Protein AF-A0A484N098-F1 (afdb_monomer_lite)

Organism: NCBI:txid132261

Foldseek 3Di:
DDDDDPDDDDDDPVPDDPVNVVVVVVQVVLVVVLVVVDDPVLCVVLVPPPGSVSSVVSVCCVPVNDPVVVVVVVCVVVVPPPD

Secondary structure (DSSP, 8-state):
-EEETTEEEPPPGGG--HHHHHHHHHHHHHHHHHHHHS-HHHHHHHTT-SSHHHHHHHHHHHHH--HHHHHHHHHHHHHS---

Sequence (83 aa):
MKKVGDKLIPKTEDEFDAEDIKKVENYAKAINMLYCAVNPDDYRKISCCSTAKEMWDKLEVTYEGTDQVREAKVDFLCNTPTA

Structure (mmCIF, N/CA/C/O backbone):
data_AF-A0A484N098-F1
#
_entry.id   AF-A0A484N098-F1
#
loop_
_atom_site.group_PDB
_atom_site.id
_atom_site.type_symbol
_atom_site.label_atom_id
_atom_site.label_alt_id
_atom_site.label_comp_id
_atom_site.label_asym_id
_atom_site.label_entity_id
_atom_site.label_seq_id
_atom_site.pdbx_PDB_ins_code
_atom_site.Cartn_x
_atom_site.Cartn_y
_atom_site.Cartn_z
_atom_site.occupancy
_atom_site.B_iso_or_equiv
_atom_site.auth_seq_id
_atom_site.auth_comp_id
_atom_site.auth_asym_id
_atom_site.auth_atom_id
_atom_site.pdbx_PDB_model_num
ATOM 1 N N . MET A 1 1 ? 7.766 7.312 -16.270 1.00 57.22 1 MET A N 1
ATOM 2 C CA . MET A 1 1 ? 6.493 7.833 -16.860 1.00 57.22 1 MET A CA 1
ATOM 3 C C . MET A 1 1 ? 6.804 9.019 -17.764 1.00 57.22 1 MET A C 1
ATOM 5 O O . MET A 1 1 ? 7.670 9.805 -17.397 1.00 57.22 1 MET A O 1
ATOM 9 N N . LYS A 1 2 ? 6.153 9.161 -18.925 1.00 46.16 2 LYS A N 1
ATOM 10 C CA . LYS A 1 2 ? 6.305 10.352 -19.781 1.00 46.16 2 LYS A CA 1
ATOM 11 C C . LYS A 1 2 ? 5.135 11.293 -19.526 1.00 46.16 2 LYS A C 1
ATOM 13 O O . LYS A 1 2 ? 3.988 10.854 -19.461 1.00 46.16 2 LYS A O 1
ATOM 18 N N . LYS A 1 3 ? 5.440 12.582 -19.374 1.00 41.69 3 LYS A N 1
ATOM 19 C CA . LYS A 1 3 ? 4.442 13.652 -19.357 1.00 41.69 3 LYS A CA 1
ATOM 20 C C . LYS A 1 3 ? 4.347 14.223 -20.768 1.00 41.69 3 LYS A C 1
ATOM 22 O O . LYS A 1 3 ? 5.306 14.821 -21.245 1.00 41.69 3 LYS A O 1
ATOM 27 N N . VAL A 1 4 ? 3.205 14.034 -21.421 1.00 40.81 4 VAL A N 1
ATOM 28 C CA . VAL A 1 4 ? 2.815 14.830 -22.590 1.00 40.81 4 VAL A CA 1
ATOM 29 C C . VAL A 1 4 ? 1.526 15.556 -22.194 1.00 40.81 4 VAL A C 1
ATOM 31 O O . VAL A 1 4 ? 0.474 14.947 -22.007 1.00 40.81 4 VAL A O 1
ATOM 34 N N . GLY A 1 5 ? 1.640 16.852 -21.897 1.00 63.53 5 GLY A N 1
ATOM 35 C CA . GLY A 1 5 ? 0.582 17.601 -21.200 1.00 63.53 5 GLY A CA 1
ATOM 36 C C . GLY A 1 5 ? 0.298 17.088 -19.774 1.00 63.53 5 GLY A C 1
ATOM 37 O O . GLY A 1 5 ? 1.199 16.597 -19.091 1.00 63.53 5 GLY A O 1
ATOM 38 N N . ASP A 1 6 ? -0.959 17.187 -19.323 1.00 50.66 6 ASP A N 1
ATOM 39 C CA . ASP A 1 6 ? -1.442 16.731 -18.000 1.00 50.66 6 ASP A CA 1
ATOM 40 C C . ASP A 1 6 ? -1.704 15.218 -17.898 1.00 50.66 6 ASP A C 1
ATOM 42 O O . ASP A 1 6 ? -2.110 14.713 -16.850 1.00 50.66 6 ASP A O 1
ATOM 46 N N . LYS A 1 7 ? -1.462 14.458 -18.970 1.00 36.50 7 LYS A N 1
ATOM 47 C CA . LYS A 1 7 ? -1.744 13.022 -19.002 1.00 36.50 7 LYS A CA 1
ATOM 48 C C . LYS A 1 7 ? -0.472 12.221 -18.718 1.00 36.50 7 LYS A C 1
ATOM 50 O O . LYS A 1 7 ? 0.505 12.300 -19.462 1.00 36.50 7 LYS A O 1
ATOM 55 N N . LEU A 1 8 ? -0.488 11.439 -17.636 1.00 48.28 8 LEU A N 1
ATOM 56 C CA . LEU A 1 8 ? 0.568 10.474 -17.322 1.00 48.28 8 LEU A CA 1
ATOM 57 C C . LEU A 1 8 ? 0.423 9.264 -18.245 1.00 48.28 8 LEU A C 1
ATOM 59 O O . LEU A 1 8 ? -0.530 8.496 -18.121 1.00 48.28 8 LEU A O 1
ATOM 63 N N . ILE A 1 9 ? 1.364 9.106 -19.174 1.00 55.81 9 ILE A N 1
ATOM 64 C CA . ILE A 1 9 ? 1.418 7.936 -20.052 1.00 55.81 9 ILE A CA 1
ATOM 65 C C . ILE A 1 9 ? 2.427 6.940 -19.456 1.00 55.81 9 ILE A C 1
ATOM 67 O O . ILE A 1 9 ? 3.556 7.343 -19.121 1.00 55.81 9 ILE A O 1
ATOM 71 N N . PRO A 1 10 ? 2.055 5.654 -19.296 1.00 56.16 10 PRO A N 1
ATOM 72 C CA . PRO A 1 10 ? 3.016 4.600 -18.994 1.00 56.16 10 PRO A CA 1
ATOM 73 C C . PRO A 1 10 ? 4.125 4.622 -20.054 1.00 56.16 10 PRO A C 1
ATOM 75 O O . PRO A 1 10 ? 3.834 4.529 -21.243 1.00 56.16 10 PRO A O 1
ATOM 78 N N . LYS A 1 11 ? 5.387 4.803 -19.633 1.00 60.69 11 LYS A N 1
ATOM 79 C CA . LYS A 1 11 ? 6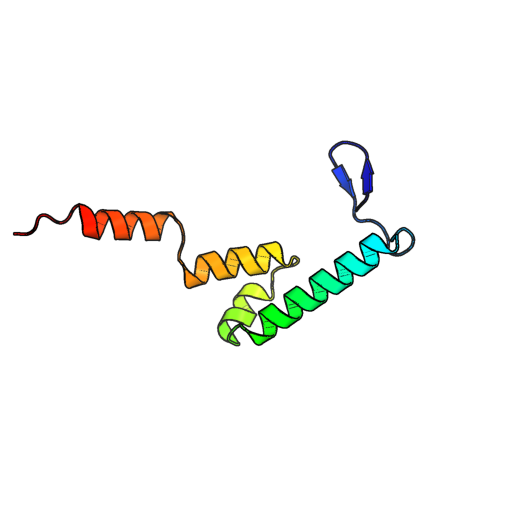.531 4.593 -20.536 1.00 60.69 11 LYS A CA 1
ATOM 80 C C . LYS A 1 11 ? 6.527 3.107 -20.903 1.00 60.69 11 LYS A C 1
ATOM 82 O O . LYS A 1 11 ? 6.322 2.279 -20.018 1.00 60.69 11 LYS A O 1
ATOM 87 N N . THR A 1 12 ? 6.724 2.781 -22.172 1.00 57.69 12 THR A N 1
ATOM 88 C CA . THR A 1 12 ? 7.044 1.416 -22.616 1.00 57.69 12 THR A CA 1
ATOM 89 C C . THR A 1 12 ? 8.456 1.048 -22.164 1.00 57.69 12 THR A C 1
ATOM 91 O O . THR A 1 12 ? 9.293 1.941 -22.067 1.00 57.69 12 THR A O 1
ATOM 94 N N . GLU A 1 13 ? 8.720 -0.236 -21.884 1.00 55.69 13 GLU A N 1
ATOM 95 C CA . GLU A 1 13 ? 10.002 -0.759 -21.354 1.00 55.69 13 GLU A CA 1
ATOM 96 C C . GLU A 1 13 ? 11.239 -0.282 -22.143 1.00 55.69 13 GLU A C 1
ATOM 98 O O . GLU A 1 13 ? 12.285 -0.030 -21.555 1.00 55.69 13 GLU A O 1
ATOM 103 N N . ASP A 1 14 ? 11.077 -0.043 -23.447 1.00 57.22 14 ASP A N 1
ATOM 104 C CA . ASP A 1 14 ? 12.105 0.450 -24.377 1.00 57.22 14 ASP A CA 1
ATOM 105 C C . ASP A 1 14 ? 12.515 1.929 -24.157 1.00 57.22 14 ASP A C 1
ATOM 107 O O . ASP A 1 14 ? 13.553 2.375 -24.632 1.00 57.22 14 ASP A O 1
ATOM 111 N N . GLU A 1 15 ? 11.717 2.710 -23.415 1.00 64.94 15 GLU A N 1
ATOM 112 C CA . GLU A 1 15 ? 11.963 4.138 -23.134 1.00 64.94 15 GLU A CA 1
ATOM 113 C C . GLU A 1 15 ? 12.372 4.411 -21.675 1.00 64.94 15 GLU A C 1
ATOM 115 O O . GLU A 1 15 ? 12.319 5.560 -21.212 1.00 64.94 15 GLU A O 1
ATOM 120 N N . PHE A 1 16 ? 12.700 3.365 -20.911 1.00 64.12 16 PHE A N 1
ATOM 121 C CA . PHE A 1 16 ? 13.125 3.508 -19.522 1.00 64.12 16 PHE A CA 1
ATOM 122 C C . PHE A 1 16 ? 14.571 3.991 -19.452 1.00 64.12 16 PHE A C 1
ATOM 124 O O . PHE A 1 16 ? 15.510 3.289 -19.816 1.00 64.12 16 PHE A O 1
ATOM 131 N N . ASP A 1 17 ? 14.746 5.191 -18.910 1.00 74.50 17 ASP A N 1
ATOM 132 C CA . ASP A 1 17 ? 16.059 5.707 -18.556 1.00 74.50 17 ASP A CA 1
ATOM 133 C C . ASP A 1 17 ? 16.578 4.980 -17.299 1.00 74.50 17 ASP A C 1
ATOM 135 O O . ASP A 1 17 ? 15.800 4.439 -16.506 1.00 74.50 17 ASP A O 1
ATOM 139 N N . ALA A 1 18 ? 17.892 5.001 -17.054 1.00 76.25 18 ALA A N 1
ATOM 140 C CA . ALA A 1 18 ? 18.497 4.326 -15.895 1.00 76.25 18 ALA A CA 1
ATOM 141 C C . ALA A 1 18 ? 17.882 4.756 -14.541 1.00 76.25 18 ALA A C 1
ATOM 143 O O . ALA A 1 18 ? 17.813 3.966 -13.597 1.00 76.25 18 ALA A O 1
ATOM 144 N N . GLU A 1 19 ? 17.383 5.992 -14.443 1.00 77.12 19 GLU A N 1
ATOM 145 C CA . GLU A 1 19 ? 16.628 6.469 -13.280 1.00 77.12 19 GLU A CA 1
ATOM 146 C C . GLU A 1 19 ? 15.238 5.834 -13.138 1.00 77.12 19 GLU A C 1
ATOM 148 O O . GLU A 1 19 ? 14.806 5.576 -12.011 1.00 77.12 19 GLU A O 1
ATOM 153 N N . ASP A 1 20 ? 14.523 5.584 -14.239 1.00 70.19 20 ASP A N 1
ATOM 154 C CA . ASP A 1 20 ? 13.227 4.904 -14.190 1.00 70.19 20 ASP A CA 1
ATOM 155 C C . ASP A 1 20 ? 13.418 3.435 -13.770 1.00 70.19 20 ASP A C 1
ATOM 157 O O . ASP A 1 20 ? 12.661 2.949 -12.930 1.00 70.19 20 ASP A O 1
ATOM 161 N N . ILE A 1 21 ? 14.467 2.761 -14.259 1.00 75.88 21 ILE A N 1
ATOM 162 C CA . ILE A 1 21 ? 14.823 1.388 -13.848 1.00 75.88 21 ILE A CA 1
ATOM 163 C C . ILE A 1 21 ? 15.103 1.340 -12.342 1.00 75.88 21 ILE A C 1
ATOM 165 O O . ILE A 1 21 ? 14.476 0.570 -11.612 1.00 75.88 21 ILE A O 1
ATOM 169 N N . LYS A 1 22 ? 15.962 2.238 -11.845 1.00 81.06 22 LYS A N 1
ATOM 170 C CA . LYS A 1 22 ? 16.289 2.327 -10.414 1.00 81.06 22 LYS A CA 1
ATOM 171 C C . LYS A 1 22 ? 15.057 2.617 -9.550 1.00 81.06 22 LYS A C 1
ATOM 173 O O . LYS A 1 22 ? 14.948 2.113 -8.431 1.00 81.06 22 LYS A O 1
ATOM 178 N N . LYS A 1 23 ? 14.110 3.423 -10.044 1.00 76.62 23 LYS A N 1
ATOM 179 C CA . LYS A 1 23 ? 12.826 3.650 -9.361 1.00 76.62 23 LYS A CA 1
ATOM 180 C C . LYS A 1 23 ? 12.002 2.371 -9.300 1.00 76.62 23 LYS A C 1
ATOM 182 O O . LYS A 1 23 ? 11.519 2.053 -8.219 1.00 76.62 23 LYS A O 1
ATOM 187 N N . VAL A 1 24 ? 11.863 1.637 -10.402 1.00 74.25 24 VAL A N 1
ATOM 188 C CA . VAL A 1 24 ? 11.125 0.361 -10.434 1.00 74.25 24 VAL A CA 1
ATOM 189 C C . VAL A 1 24 ? 11.736 -0.652 -9.467 1.00 74.25 24 VAL A C 1
ATOM 191 O O . VAL A 1 24 ? 11.003 -1.251 -8.684 1.00 74.25 24 VAL A O 1
ATOM 194 N N . GLU A 1 25 ? 13.062 -0.786 -9.435 1.00 80.81 25 GLU A N 1
ATOM 195 C CA . GLU A 1 25 ? 13.747 -1.660 -8.475 1.00 80.81 25 GLU A CA 1
ATOM 196 C C . GLU A 1 25 ? 13.495 -1.245 -7.020 1.00 80.81 25 GLU A C 1
ATOM 198 O O . GLU A 1 25 ? 13.232 -2.091 -6.162 1.00 80.81 25 GLU A O 1
ATOM 203 N N . ASN A 1 26 ? 13.534 0.058 -6.726 1.00 79.81 26 ASN A N 1
ATOM 204 C CA . ASN A 1 26 ? 13.222 0.570 -5.393 1.00 79.81 26 ASN A CA 1
ATOM 205 C C . ASN A 1 26 ? 11.758 0.314 -5.011 1.00 79.81 26 ASN A C 1
ATOM 207 O O . ASN A 1 26 ? 11.488 -0.072 -3.874 1.00 79.81 26 ASN A O 1
ATOM 211 N N . TYR A 1 27 ? 10.821 0.476 -5.950 1.00 78.75 27 TYR A N 1
ATOM 212 C CA . TYR A 1 27 ? 9.414 0.136 -5.741 1.00 78.75 27 TYR A CA 1
ATOM 213 C C . TYR A 1 27 ? 9.235 -1.360 -5.476 1.00 78.75 27 TYR A C 1
ATOM 215 O O . TYR A 1 27 ? 8.554 -1.723 -4.520 1.00 78.75 27 TYR A O 1
ATOM 223 N N . ALA A 1 28 ? 9.889 -2.225 -6.252 1.00 79.44 28 ALA A N 1
ATOM 224 C CA . ALA A 1 28 ? 9.847 -3.671 -6.051 1.00 79.44 28 ALA A CA 1
ATOM 225 C C . ALA A 1 28 ? 10.423 -4.074 -4.683 1.00 79.44 28 ALA A C 1
ATOM 227 O O . ALA A 1 28 ? 9.819 -4.875 -3.969 1.00 79.44 28 ALA A O 1
ATOM 228 N N . LYS A 1 29 ? 11.543 -3.470 -4.264 1.00 83.38 29 LYS A N 1
ATOM 229 C CA . LYS A 1 29 ? 12.110 -3.668 -2.919 1.00 83.38 29 LYS A CA 1
ATOM 230 C C . LYS A 1 29 ? 11.164 -3.217 -1.812 1.00 83.38 29 LYS A C 1
ATOM 232 O O . LYS A 1 29 ? 11.025 -3.934 -0.825 1.00 83.38 29 LYS A O 1
ATOM 237 N N . ALA A 1 30 ? 10.522 -2.059 -1.961 1.00 77.69 30 ALA A N 1
ATOM 238 C CA . ALA A 1 30 ? 9.558 -1.560 -0.984 1.00 77.69 30 ALA A CA 1
ATOM 239 C C . ALA A 1 30 ? 8.348 -2.497 -0.866 1.00 77.69 30 ALA A C 1
ATOM 241 O O . ALA A 1 30 ? 7.969 -2.860 0.242 1.00 77.69 30 ALA A O 1
ATOM 242 N N . ILE A 1 31 ? 7.810 -2.964 -1.995 1.00 77.44 31 ILE A N 1
ATOM 243 C CA . ILE A 1 31 ? 6.724 -3.952 -2.030 1.00 77.44 31 ILE A CA 1
ATOM 244 C C . ILE A 1 31 ? 7.152 -5.248 -1.334 1.00 77.44 31 ILE A C 1
ATOM 246 O O . ILE A 1 31 ? 6.419 -5.767 -0.499 1.00 77.44 31 ILE A O 1
ATOM 250 N N . ASN A 1 32 ? 8.357 -5.747 -1.614 1.00 80.50 32 ASN A N 1
ATOM 251 C CA . ASN A 1 32 ? 8.869 -6.954 -0.969 1.00 80.50 32 ASN A CA 1
ATOM 252 C C . ASN A 1 32 ? 9.038 -6.785 0.553 1.00 80.50 32 ASN A C 1
ATOM 254 O O . ASN A 1 32 ? 8.705 -7.689 1.313 1.00 80.50 32 ASN A O 1
ATOM 258 N N . MET A 1 33 ? 9.515 -5.624 1.014 1.00 79.88 33 MET A N 1
ATOM 259 C CA . MET A 1 33 ? 9.606 -5.321 2.448 1.00 79.88 33 MET A CA 1
ATOM 260 C C . MET A 1 33 ? 8.226 -5.234 3.107 1.00 79.88 33 MET A C 1
ATOM 262 O O . MET A 1 33 ? 8.045 -5.791 4.188 1.00 79.88 33 MET A O 1
ATOM 266 N N . LEU A 1 34 ? 7.248 -4.605 2.447 1.00 73.19 34 LEU A N 1
ATOM 267 C CA . LEU A 1 34 ? 5.863 -4.579 2.920 1.00 73.19 34 LEU A CA 1
ATOM 268 C C . LEU A 1 34 ? 5.295 -5.995 3.013 1.00 73.19 34 LEU A C 1
ATOM 270 O O . LEU A 1 34 ? 4.709 -6.339 4.032 1.00 73.19 34 LEU A O 1
ATOM 274 N N . TYR A 1 35 ? 5.546 -6.848 2.018 1.00 74.69 35 TYR A N 1
ATOM 275 C CA . TYR A 1 35 ? 5.113 -8.243 2.051 1.00 74.69 35 TYR A CA 1
ATOM 276 C C . TYR A 1 35 ? 5.715 -9.057 3.197 1.00 74.69 35 TYR A C 1
ATOM 278 O O . TYR A 1 35 ? 5.014 -9.891 3.762 1.00 74.69 35 TYR A O 1
ATOM 286 N N . CYS A 1 36 ? 6.971 -8.814 3.575 1.00 77.50 36 CYS A N 1
ATOM 287 C CA . CYS A 1 36 ? 7.560 -9.454 4.754 1.00 77.50 36 CYS A CA 1
ATOM 288 C C . CYS A 1 36 ? 6.995 -8.928 6.081 1.00 77.50 36 CYS A C 1
ATOM 290 O O . CYS A 1 36 ? 7.018 -9.656 7.070 1.00 77.50 36 CYS A O 1
ATOM 292 N N . ALA A 1 37 ? 6.545 -7.674 6.127 1.00 75.44 37 ALA A N 1
ATOM 293 C CA . ALA A 1 37 ? 6.054 -7.044 7.350 1.00 75.44 37 ALA A CA 1
ATOM 294 C C . ALA A 1 37 ? 4.584 -7.370 7.655 1.00 75.44 37 ALA A C 1
ATOM 296 O O . ALA A 1 37 ? 4.165 -7.270 8.807 1.00 75.44 37 ALA A O 1
ATOM 297 N N . VAL A 1 38 ? 3.796 -7.738 6.641 1.00 76.69 38 VAL A N 1
ATOM 298 C CA . VAL A 1 38 ? 2.357 -7.982 6.796 1.00 76.69 38 VAL A CA 1
ATOM 299 C C . VAL A 1 38 ? 2.038 -9.447 7.070 1.00 76.69 38 VAL A C 1
ATOM 301 O O . VAL A 1 38 ? 2.655 -10.366 6.535 1.00 76.69 38 VAL A O 1
ATOM 304 N N . ASN A 1 39 ? 1.004 -9.672 7.877 1.00 80.00 39 ASN A N 1
ATOM 305 C CA . ASN A 1 39 ? 0.451 -11.003 8.091 1.00 80.00 39 ASN A CA 1
ATOM 306 C C . ASN A 1 39 ? -0.226 -11.523 6.808 1.00 80.00 39 ASN A C 1
ATOM 308 O O . ASN A 1 39 ? -0.709 -10.725 6.005 1.00 80.00 39 ASN A O 1
ATOM 312 N N . PRO A 1 40 ? -0.354 -12.847 6.616 1.00 75.56 40 PRO A N 1
ATOM 313 C CA . PRO A 1 40 ? -0.994 -13.421 5.427 1.00 75.56 40 PRO A CA 1
ATOM 314 C C . PRO A 1 40 ? -2.451 -12.964 5.208 1.00 75.56 40 PRO A C 1
ATOM 316 O O . PRO A 1 40 ? -2.924 -12.923 4.071 1.00 75.56 40 PRO A O 1
ATOM 319 N N . ASP A 1 41 ? -3.162 -12.575 6.269 1.00 78.31 41 ASP A N 1
ATOM 320 C CA . ASP A 1 41 ? -4.508 -12.001 6.158 1.00 78.31 41 ASP A CA 1
ATOM 321 C C . ASP A 1 41 ? -4.487 -10.581 5.559 1.00 78.31 41 ASP A C 1
ATOM 323 O O . ASP A 1 41 ? -5.268 -10.254 4.664 1.00 78.31 41 ASP A O 1
ATOM 327 N N . ASP A 1 42 ? -3.527 -9.754 5.979 1.00 75.19 42 ASP A N 1
ATOM 328 C CA . ASP A 1 42 ? -3.331 -8.402 5.448 1.00 75.19 42 ASP A CA 1
ATOM 329 C C . ASP A 1 42 ? -2.703 -8.425 4.056 1.00 75.19 42 ASP A C 1
ATOM 331 O O . ASP A 1 42 ? -3.097 -7.635 3.198 1.00 75.19 42 ASP A O 1
ATOM 335 N N . TYR A 1 43 ? -1.834 -9.404 3.779 1.00 75.94 43 TYR A N 1
ATOM 336 C CA . TYR A 1 43 ? -1.344 -9.715 2.436 1.00 75.94 43 TYR A CA 1
ATOM 337 C C . TYR A 1 43 ? -2.512 -9.854 1.460 1.00 75.94 43 TYR A C 1
ATOM 339 O O . TYR A 1 43 ? -2.532 -9.217 0.409 1.00 75.94 43 TYR A O 1
ATOM 347 N N . ARG A 1 44 ? -3.536 -10.637 1.819 1.00 79.50 44 ARG A N 1
ATOM 348 C CA . ARG A 1 44 ? -4.705 -10.844 0.958 1.00 79.50 44 ARG A CA 1
ATOM 349 C C . ARG A 1 44 ? -5.465 -9.538 0.703 1.00 79.50 44 ARG A C 1
ATOM 351 O O . ARG A 1 44 ? -5.963 -9.343 -0.404 1.00 79.50 44 ARG A O 1
ATOM 358 N N . LYS A 1 45 ? -5.496 -8.613 1.667 1.00 77.12 45 LYS A N 1
ATOM 359 C CA . LYS A 1 45 ? -6.148 -7.296 1.528 1.00 77.12 45 LYS A CA 1
ATOM 360 C C . LYS A 1 45 ? -5.371 -6.341 0.620 1.00 77.12 45 LYS A C 1
ATOM 362 O O . LYS A 1 45 ? -6.008 -5.584 -0.121 1.00 77.12 45 LYS A O 1
ATOM 367 N N . ILE A 1 46 ? -4.037 -6.383 0.651 1.00 77.69 46 ILE A N 1
ATOM 368 C CA . ILE A 1 46 ? -3.165 -5.512 -0.158 1.00 77.69 46 ILE A CA 1
ATOM 369 C C . ILE A 1 46 ? -2.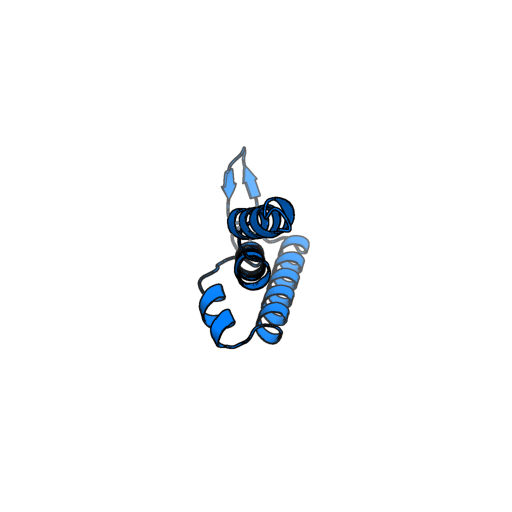752 -6.127 -1.501 1.00 77.69 46 ILE A C 1
ATOM 371 O O . ILE A 1 46 ? -2.329 -5.401 -2.391 1.00 77.69 46 ILE A O 1
ATOM 375 N N . SER A 1 47 ? -2.910 -7.441 -1.685 1.00 74.12 47 SER A N 1
ATOM 376 C CA . SER A 1 47 ? -2.507 -8.156 -2.909 1.00 74.12 47 SER A CA 1
ATOM 377 C C . SER A 1 47 ? -3.222 -7.674 -4.176 1.00 74.12 47 SER A C 1
ATOM 379 O O . SER A 1 47 ? -2.682 -7.798 -5.270 1.00 74.12 47 SER A O 1
ATOM 381 N N . CYS A 1 48 ? -4.413 -7.081 -4.039 1.00 76.31 48 CYS A N 1
ATOM 382 C CA . CYS A 1 48 ? -5.151 -6.490 -5.158 1.00 76.31 48 CYS A CA 1
ATOM 383 C C . CYS A 1 48 ? -4.639 -5.095 -5.568 1.00 76.31 48 CYS A C 1
ATOM 385 O O . CYS A 1 48 ? -5.125 -4.541 -6.552 1.00 76.31 48 CYS A O 1
ATOM 387 N N . CYS A 1 49 ? -3.723 -4.490 -4.810 1.00 79.38 49 CYS A N 1
ATOM 388 C CA . CYS A 1 49 ? -3.209 -3.151 -5.085 1.00 79.38 49 CYS A CA 1
ATOM 389 C C . CYS A 1 49 ? -2.113 -3.206 -6.157 1.00 79.38 49 CYS A C 1
ATOM 391 O O . CYS A 1 49 ? -1.204 -4.031 -6.091 1.00 79.38 49 CYS A O 1
ATOM 393 N N . SER A 1 50 ? -2.182 -2.303 -7.137 1.00 76.12 50 SER A N 1
ATOM 394 C CA . SER A 1 50 ? -1.224 -2.270 -8.255 1.00 76.12 50 SER A CA 1
ATOM 395 C C . SER A 1 50 ? 0.006 -1.413 -7.954 1.00 76.12 50 SER A C 1
ATOM 397 O O . SER A 1 50 ? 1.038 -1.548 -8.611 1.00 76.12 50 SER A O 1
ATOM 399 N N . THR A 1 51 ? -0.088 -0.519 -6.966 1.00 73.88 51 THR A N 1
ATOM 400 C CA . THR A 1 51 ? 0.990 0.401 -6.598 1.00 73.88 51 THR A CA 1
ATOM 401 C C . THR A 1 51 ? 1.364 0.287 -5.121 1.00 73.88 51 THR A C 1
ATOM 403 O O . THR A 1 51 ? 0.515 0.071 -4.258 1.00 73.88 51 THR A O 1
ATOM 406 N N . ALA A 1 52 ? 2.648 0.507 -4.808 1.00 72.44 52 ALA A N 1
ATOM 407 C CA . ALA A 1 52 ? 3.138 0.535 -3.425 1.00 72.44 52 ALA A CA 1
ATOM 408 C C . ALA A 1 52 ? 2.412 1.588 -2.568 1.00 72.44 52 ALA A C 1
ATOM 410 O O . ALA A 1 52 ? 2.214 1.386 -1.374 1.00 72.44 52 ALA A O 1
ATOM 411 N N . LYS A 1 53 ? 1.982 2.697 -3.187 1.00 76.31 53 LYS A N 1
ATOM 412 C CA . LYS A 1 53 ? 1.211 3.745 -2.515 1.00 76.31 53 LYS A CA 1
ATOM 413 C C . LYS A 1 53 ? -0.161 3.235 -2.076 1.00 76.31 53 LYS A C 1
ATOM 415 O O . LYS A 1 53 ? -0.533 3.458 -0.936 1.00 76.31 53 LYS A O 1
ATOM 420 N N . GLU A 1 54 ? -0.883 2.533 -2.949 1.00 79.56 54 GLU A N 1
ATOM 421 C CA . GLU A 1 54 ? -2.173 1.927 -2.591 1.00 79.56 54 GLU A CA 1
ATOM 422 C C . GLU A 1 54 ? -2.023 0.849 -1.515 1.00 79.56 54 GLU A C 1
ATOM 424 O O . GLU A 1 54 ? -2.866 0.756 -0.629 1.00 79.56 54 GLU A O 1
ATOM 429 N N . MET A 1 55 ? -0.952 0.049 -1.566 1.00 80.94 55 MET A N 1
ATOM 430 C CA . MET A 1 55 ? -0.666 -0.923 -0.506 1.00 80.94 55 MET A CA 1
ATOM 431 C C . MET A 1 55 ? -0.442 -0.229 0.844 1.00 80.94 55 MET A C 1
ATOM 433 O O . MET A 1 55 ? -0.995 -0.674 1.845 1.00 80.94 55 MET A O 1
ATOM 437 N N . TRP A 1 56 ? 0.337 0.861 0.867 1.00 80.94 56 TRP A N 1
ATOM 438 C CA . TRP A 1 56 ? 0.605 1.634 2.082 1.00 80.94 56 TRP A CA 1
ATOM 439 C C . TRP A 1 56 ? -0.651 2.310 2.638 1.00 80.94 56 TRP A C 1
ATOM 441 O O . TRP A 1 56 ? -0.967 2.118 3.804 1.00 80.94 56 TRP A O 1
ATOM 451 N N . ASP A 1 57 ? -1.400 3.024 1.796 1.00 82.19 57 ASP A N 1
ATOM 452 C CA . ASP A 1 57 ? -2.654 3.704 2.159 1.00 82.19 57 ASP A CA 1
ATOM 453 C C . ASP A 1 57 ? -3.662 2.727 2.785 1.00 82.19 57 ASP A C 1
ATOM 455 O O . ASP A 1 57 ? -4.258 2.974 3.832 1.00 82.19 57 ASP A O 1
ATOM 459 N N . LYS A 1 58 ? -3.770 1.528 2.207 1.00 82.81 58 LYS A N 1
ATOM 460 C CA . LYS A 1 58 ? -4.665 0.491 2.715 1.00 82.81 58 LYS A CA 1
ATOM 461 C C . LYS A 1 58 ? -4.197 -0.112 4.039 1.00 82.81 58 LYS A C 1
ATOM 463 O O . LYS A 1 58 ? -5.038 -0.472 4.866 1.00 82.81 58 LYS A O 1
ATOM 468 N N . LEU A 1 59 ? -2.885 -0.241 4.246 1.00 79.25 59 LEU A N 1
ATOM 469 C CA . LEU A 1 59 ? -2.327 -0.660 5.535 1.00 79.25 59 LEU A CA 1
ATOM 470 C C . LEU A 1 59 ? -2.573 0.402 6.602 1.00 79.25 59 LEU A C 1
ATOM 472 O O . LEU A 1 59 ? -3.046 0.057 7.680 1.00 79.25 59 LEU A O 1
ATOM 476 N N . GLU A 1 60 ? -2.341 1.670 6.280 1.00 82.06 60 GLU A N 1
ATOM 477 C CA . GLU A 1 60 ? -2.604 2.810 7.159 1.00 82.06 60 GLU A CA 1
ATOM 478 C C . GLU A 1 60 ? -4.066 2.803 7.631 1.00 82.06 60 GLU A C 1
ATOM 480 O O . GLU A 1 60 ? -4.334 2.732 8.829 1.00 82.06 60 GLU A O 1
A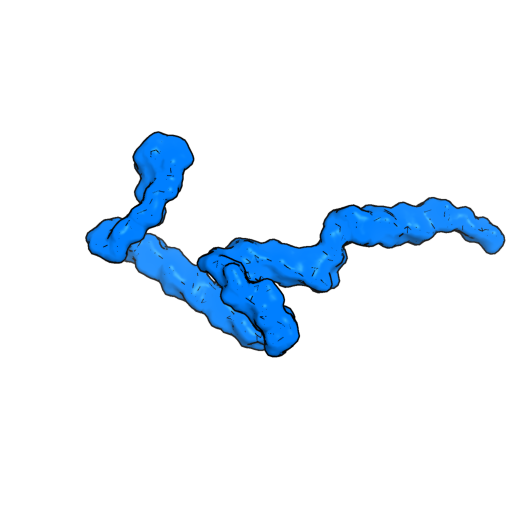TOM 485 N N . VAL A 1 61 ? -5.023 2.691 6.702 1.00 79.94 61 VAL A N 1
ATOM 486 C CA . VAL A 1 61 ? -6.458 2.596 7.030 1.00 79.94 61 VAL A CA 1
ATOM 487 C C . VAL A 1 61 ? -6.796 1.353 7.863 1.00 79.94 61 VAL A C 1
ATOM 489 O O . VAL A 1 61 ? -7.665 1.415 8.732 1.00 79.94 61 VAL A O 1
ATOM 492 N N . THR A 1 62 ? -6.143 0.215 7.616 1.00 75.75 62 THR A N 1
ATOM 493 C CA . THR A 1 62 ? -6.423 -1.038 8.344 1.00 75.75 62 THR A CA 1
ATOM 494 C C . THR A 1 62 ? -5.908 -0.994 9.783 1.00 75.75 62 THR A C 1
ATOM 496 O O . THR A 1 62 ? -6.578 -1.503 10.681 1.00 75.75 62 THR A O 1
ATOM 499 N N . TYR A 1 63 ? -4.733 -0.402 10.009 1.00 75.62 63 TYR A N 1
ATOM 500 C CA . TYR A 1 63 ? -4.069 -0.397 11.313 1.00 75.62 63 TYR A CA 1
ATOM 501 C C . TYR A 1 63 ? -4.414 0.827 12.167 1.00 75.62 63 TYR A C 1
ATOM 503 O O . TYR A 1 63 ? -4.620 0.688 13.373 1.00 75.62 63 TYR A O 1
ATOM 511 N N . GLU A 1 64 ? -4.513 2.011 11.567 1.00 77.69 64 GLU A N 1
ATOM 512 C CA . GL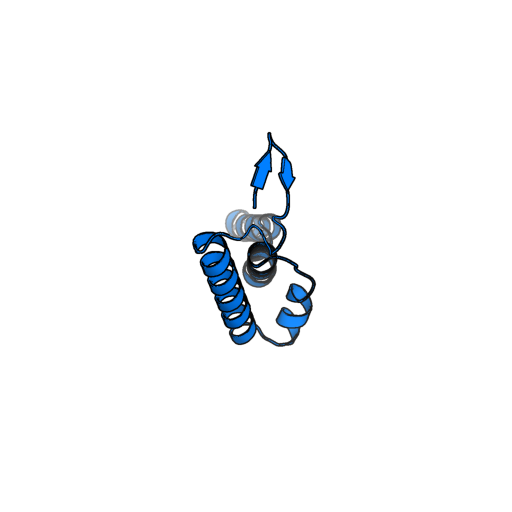U A 1 64 ? -4.847 3.253 12.276 1.00 77.69 64 GLU A CA 1
ATOM 513 C C . GLU A 1 64 ? -6.355 3.543 12.273 1.00 77.69 64 GLU A C 1
ATOM 515 O O . GLU A 1 64 ? -6.852 4.292 13.119 1.00 77.69 64 GLU A O 1
ATOM 520 N N . GLY A 1 65 ? -7.101 2.895 11.375 1.00 69.69 65 GLY A N 1
ATOM 521 C CA . GLY A 1 65 ? -8.502 3.202 11.116 1.00 69.69 65 GLY A CA 1
AT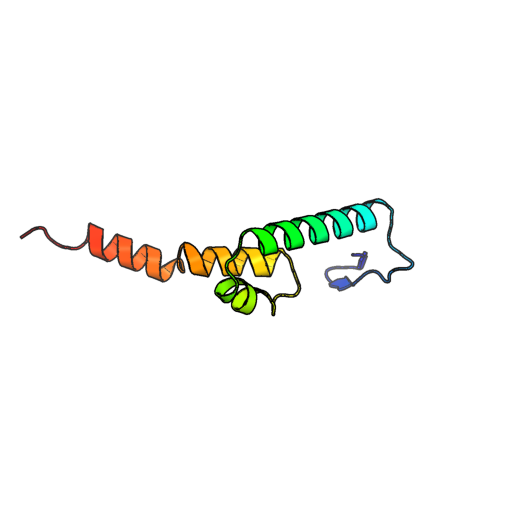OM 522 C C . GLY A 1 65 ? -8.657 4.407 10.188 1.00 69.69 65 GLY A C 1
ATOM 523 O O . GLY A 1 65 ? -7.730 5.169 9.936 1.00 69.69 65 GLY A O 1
ATOM 524 N N . THR A 1 66 ? -9.863 4.602 9.659 1.00 76.62 66 THR A N 1
ATOM 525 C CA . THR A 1 66 ? -10.190 5.812 8.888 1.00 76.62 66 THR A CA 1
ATOM 526 C C . THR A 1 66 ? -10.247 7.036 9.800 1.00 76.62 66 THR A C 1
ATOM 528 O O . THR A 1 66 ? -10.682 6.902 10.948 1.00 76.62 66 THR A O 1
ATOM 531 N N . ASP A 1 67 ? -9.964 8.228 9.267 1.00 78.44 67 ASP A N 1
ATOM 532 C CA . ASP A 1 67 ? -10.128 9.505 9.979 1.00 78.44 67 ASP A CA 1
ATOM 533 C C . ASP A 1 67 ? -11.456 9.607 10.735 1.00 78.44 67 ASP A C 1
ATOM 535 O O . ASP A 1 67 ? -11.454 9.931 11.913 1.00 78.44 67 ASP A O 1
ATOM 539 N N . GLN A 1 68 ? -12.570 9.189 10.129 1.00 73.69 68 GLN A N 1
ATOM 540 C CA . GLN A 1 68 ? -13.892 9.201 10.771 1.00 73.69 68 GLN A CA 1
ATOM 541 C C . GLN A 1 68 ? -13.974 8.341 12.040 1.00 73.69 68 GLN A C 1
ATOM 543 O O . GLN A 1 68 ? -14.622 8.721 13.008 1.00 73.69 68 GLN A O 1
ATOM 548 N N . VAL A 1 69 ? -13.317 7.179 12.061 1.00 69.69 69 VAL A N 1
ATOM 549 C CA . VAL A 1 69 ? -13.278 6.293 13.238 1.00 69.69 69 VAL A CA 1
ATOM 550 C C . VAL A 1 69 ? -12.362 6.880 14.309 1.00 69.69 69 VAL A C 1
ATOM 552 O O . VAL A 1 69 ? -12.671 6.800 15.499 1.00 69.69 69 VAL A O 1
ATOM 555 N N . ARG A 1 70 ? -11.254 7.503 13.896 1.00 77.75 70 ARG A N 1
ATOM 556 C CA . ARG A 1 70 ? -10.339 8.207 14.797 1.00 77.75 70 ARG A CA 1
ATOM 557 C C . ARG A 1 70 ? -11.024 9.411 15.440 1.00 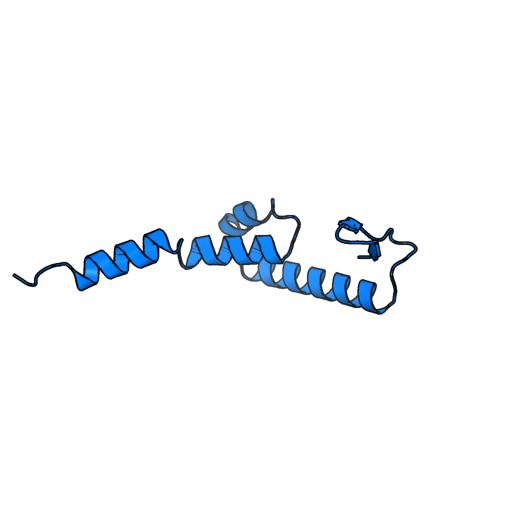77.75 70 ARG A C 1
ATOM 559 O O . ARG A 1 70 ? -10.992 9.533 16.661 1.00 77.75 70 ARG A O 1
ATOM 566 N N . GLU A 1 71 ? -11.697 10.235 14.646 1.00 78.44 71 GLU A N 1
ATOM 567 C CA . GLU A 1 71 ? -12.487 11.378 15.103 1.00 78.44 71 GLU A CA 1
ATOM 568 C C . GLU A 1 71 ? -13.638 10.935 16.005 1.00 78.44 71 GLU A C 1
ATOM 570 O O . GLU A 1 71 ? -13.772 11.476 17.095 1.00 78.44 71 GLU A O 1
ATOM 575 N N . ALA A 1 72 ? -14.396 9.894 15.645 1.00 79.31 72 ALA A N 1
ATOM 576 C CA . ALA A 1 72 ? -15.463 9.365 16.497 1.00 79.31 72 ALA A CA 1
ATOM 577 C C . ALA A 1 72 ? -14.943 8.839 17.847 1.00 79.31 72 ALA A C 1
ATOM 579 O O . ALA A 1 72 ? -15.612 8.975 18.869 1.00 79.31 72 ALA A O 1
ATOM 580 N N . LYS A 1 73 ? -13.741 8.251 17.883 1.00 77.31 73 LYS A N 1
ATOM 581 C CA . LYS A 1 73 ? -13.112 7.797 19.131 1.00 77.31 73 LYS A CA 1
ATOM 582 C C . LYS A 1 73 ? -12.615 8.968 19.981 1.00 77.31 73 LYS A C 1
ATOM 584 O O . LYS A 1 73 ? -12.727 8.907 21.201 1.00 77.31 73 LYS A O 1
ATOM 589 N N . VAL A 1 74 ? -12.088 10.022 19.358 1.00 79.81 74 VAL A N 1
ATOM 590 C CA . VAL A 1 74 ? -11.708 11.267 20.046 1.00 79.81 74 VAL A CA 1
ATOM 591 C C . VAL A 1 74 ? -12.944 11.976 20.594 1.00 79.81 74 VAL A C 1
ATOM 593 O O . VAL A 1 74 ? -12.940 12.366 21.756 1.00 79.81 74 VAL A O 1
ATOM 596 N N . ASP A 1 75 ? -14.008 12.075 19.801 1.00 79.88 75 ASP A N 1
ATOM 597 C CA . ASP A 1 75 ? -15.298 12.635 20.200 1.00 79.88 75 ASP A CA 1
ATOM 598 C C . ASP A 1 75 ? -15.886 11.863 21.386 1.00 79.88 75 ASP A C 1
ATOM 600 O O . ASP A 1 75 ? -16.172 12.456 22.420 1.00 79.88 75 ASP A O 1
ATOM 604 N N . PHE A 1 76 ? -15.931 10.531 21.307 1.00 79.19 76 PHE A N 1
ATOM 605 C CA . PHE A 1 76 ? -16.386 9.689 22.412 1.00 79.19 76 PHE A CA 1
ATOM 606 C C . PHE A 1 76 ? -15.584 9.920 23.702 1.00 79.19 76 PHE A C 1
ATOM 608 O O . PHE A 1 76 ? -16.164 9.998 24.778 1.00 79.19 76 PHE A O 1
ATOM 615 N N . LEU A 1 77 ? -14.257 10.048 23.616 1.00 79.88 77 LEU A N 1
ATOM 616 C CA . LEU A 1 77 ? -13.398 10.248 24.789 1.00 79.88 77 LEU A CA 1
ATOM 617 C C . LEU A 1 77 ? -13.426 11.686 25.331 1.00 79.88 77 LEU A C 1
ATOM 619 O O . LEU A 1 77 ? -13.177 11.892 26.516 1.00 79.88 77 LEU A O 1
ATOM 623 N N . CYS A 1 78 ? -13.689 12.676 24.479 1.00 76.25 78 CYS A N 1
ATOM 624 C CA . CYS A 1 78 ? -13.681 14.091 24.846 1.00 76.25 78 CYS A CA 1
ATOM 625 C C . CYS A 1 78 ? -15.066 14.589 25.288 1.00 76.25 78 CYS A C 1
ATOM 627 O O . CYS A 1 78 ? -15.150 15.459 26.152 1.00 76.25 78 CYS A O 1
ATOM 629 N N . ASN A 1 79 ? -16.140 14.009 24.742 1.00 68.50 79 ASN A N 1
ATOM 630 C CA . ASN A 1 79 ? -17.519 14.453 24.947 1.00 68.50 79 ASN A CA 1
ATOM 631 C C . ASN A 1 79 ? -18.347 13.556 25.881 1.00 68.50 79 ASN A C 1
ATOM 633 O O . ASN A 1 79 ? -19.518 13.861 26.105 1.00 68.50 79 ASN A O 1
ATOM 637 N N . THR A 1 80 ? -17.790 12.500 26.491 1.00 56.22 80 THR A N 1
ATOM 638 C CA . THR A 1 80 ? -18.445 11.882 27.658 1.00 56.22 80 THR A CA 1
ATOM 639 C C . THR A 1 80 ? -18.324 12.818 28.863 1.00 56.22 80 THR A C 1
ATOM 641 O O . THR A 1 80 ? -17.201 13.043 29.325 1.00 56.22 80 THR A O 1
ATOM 644 N N . PRO A 1 81 ? -19.431 13.338 29.427 1.00 55.50 81 PRO A N 1
ATOM 645 C CA . PRO A 1 81 ? -19.363 13.996 30.718 1.00 55.50 81 PRO A CA 1
ATOM 646 C C . PRO A 1 81 ? -19.000 12.928 31.749 1.00 55.50 81 PRO A C 1
ATOM 648 O O . PRO A 1 81 ? -19.722 11.944 31.909 1.00 55.50 81 PRO A O 1
ATOM 651 N N . THR A 1 82 ? -17.870 13.106 32.432 1.00 57.66 82 THR A N 1
ATOM 652 C CA . THR A 1 82 ? -17.601 12.421 33.699 1.00 57.66 82 THR A CA 1
ATOM 653 C C . THR A 1 82 ? -18.766 12.720 34.638 1.00 57.66 82 THR A C 1
ATOM 655 O O . THR A 1 82 ? -18.913 13.861 35.080 1.00 57.66 82 THR A O 1
ATOM 658 N N . ALA A 1 83 ? -19.620 11.719 34.850 1.00 48.19 83 ALA A N 1
ATOM 659 C CA . ALA A 1 83 ? -20.647 11.713 35.884 1.00 48.19 83 ALA A CA 1
ATOM 660 C C . ALA A 1 83 ? -20.030 11.344 37.237 1.00 48.19 83 ALA A C 1
ATOM 662 O O . ALA A 1 83 ? -19.106 10.496 37.245 1.00 48.19 83 ALA A O 1
#

pLDDT: mean 71.63, std 11.12, range [36.5, 83.38]

InterPro domains:
  IPR061502 Copia/RE1/RE2-like, N-terminal domain [PF14223] (20-72)

Radius of gyration: 19.39 Å; chains: 1; bounding box: 39×31×60 Å